Protein AF-A0AAE6CID0-F1 (afdb_monomer)

Radius of gyration: 16.81 Å; Cα contacts (8 Å, |Δi|>4): 125; chains: 1; bounding box: 48×21×56 Å

Nearest PDB structures (foldseek):
  7b70-assembly1_E  TM=3.137E-01  e=2.417E+00  Drosophila melanogaster
  7b70-assembly1_C  TM=1.576E-01  e=9.892E+00  Drosophila melanogaster

Mean predicted aligned error: 7.2 Å

Structure (mmCIF, N/CA/C/O backbone):
data_AF-A0AAE6CID0-F1
#
_entry.id   AF-A0AAE6CID0-F1
#
loop_
_atom_site.group_PDB
_atom_site.id
_atom_site.type_symbol
_atom_site.label_atom_id
_atom_site.label_alt_id
_atom_site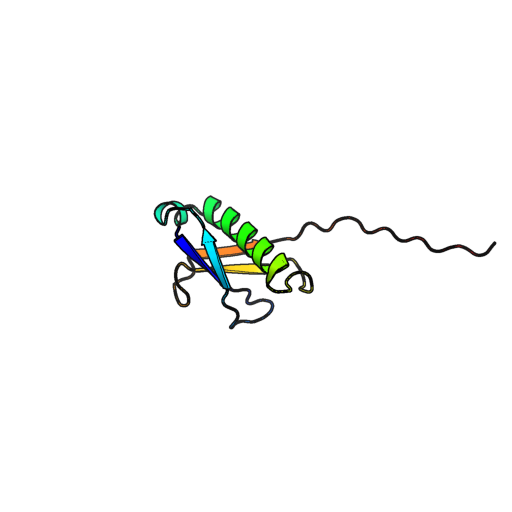.label_comp_id
_atom_site.label_asym_id
_atom_site.label_entity_id
_atom_site.label_seq_id
_atom_site.pdbx_PDB_ins_code
_atom_site.Cartn_x
_atom_site.Cartn_y
_atom_site.Cartn_z
_atom_site.occupancy
_atom_site.B_iso_or_equiv
_atom_site.auth_seq_id
_atom_site.auth_comp_id
_atom_site.auth_asym_id
_atom_site.auth_atom_id
_atom_site.pdbx_PDB_model_num
ATOM 1 N N . MET A 1 1 ? -10.320 13.823 9.084 1.00 72.25 1 MET A N 1
ATOM 2 C CA . MET A 1 1 ? -8.949 13.308 9.291 1.00 72.25 1 MET A CA 1
ATOM 3 C C . MET A 1 1 ? -8.959 12.012 10.097 1.00 72.25 1 MET A C 1
ATOM 5 O O . MET A 1 1 ? -9.158 12.032 11.307 1.00 72.25 1 MET A O 1
ATOM 9 N N . THR A 1 2 ? -8.808 10.894 9.394 1.00 84.69 2 THR A N 1
ATOM 10 C CA . THR A 1 2 ? -8.583 9.548 9.932 1.00 84.69 2 THR A CA 1
ATOM 11 C C . THR A 1 2 ? -7.177 9.127 9.522 1.00 84.69 2 THR A C 1
ATOM 13 O O . THR A 1 2 ? -6.809 9.315 8.366 1.00 84.69 2 THR A O 1
ATOM 16 N N . THR A 1 3 ? -6.408 8.547 10.436 1.00 89.81 3 THR A N 1
ATOM 17 C CA . THR A 1 3 ? -5.079 8.010 10.120 1.00 89.81 3 THR A CA 1
ATOM 18 C C . THR A 1 3 ? -5.196 6.538 9.746 1.00 89.81 3 THR A C 1
ATOM 20 O O . THR A 1 3 ? -5.882 5.773 10.428 1.00 89.81 3 THR A O 1
ATOM 23 N N . ILE A 1 4 ? -4.555 6.152 8.648 1.00 90.94 4 ILE A N 1
ATOM 24 C CA . ILE A 1 4 ? -4.421 4.769 8.194 1.00 90.94 4 ILE A CA 1
ATOM 25 C C . ILE A 1 4 ? -2.967 4.368 8.364 1.00 90.94 4 ILE A C 1
ATOM 27 O O . ILE A 1 4 ? -2.075 5.125 8.003 1.00 90.94 4 ILE A O 1
ATOM 31 N N . TYR A 1 5 ? -2.736 3.168 8.872 1.00 92.44 5 TYR A N 1
ATOM 32 C CA . TYR A 1 5 ? -1.404 2.590 8.955 1.00 92.44 5 TYR A CA 1
ATOM 33 C C . TYR A 1 5 ? -1.246 1.571 7.838 1.00 92.44 5 TYR A C 1
ATOM 35 O O . TYR A 1 5 ? -2.148 0.756 7.623 1.00 92.44 5 TYR A O 1
ATOM 43 N N . TYR A 1 6 ? -0.132 1.604 7.117 1.00 92.25 6 TYR A N 1
ATOM 44 C CA . TYR A 1 6 ? 0.142 0.640 6.062 1.00 92.25 6 TYR A CA 1
ATOM 45 C C . TYR A 1 6 ? 1.518 -0.002 6.207 1.00 92.25 6 TYR A C 1
ATOM 47 O O . TYR A 1 6 ? 2.454 0.600 6.727 1.00 92.25 6 TYR A O 1
ATOM 55 N N . LYS A 1 7 ? 1.621 -1.257 5.765 1.00 91.75 7 LYS A N 1
ATOM 56 C CA . LYS A 1 7 ? 2.862 -2.040 5.791 1.00 91.75 7 LYS A CA 1
ATOM 57 C C . LYS A 1 7 ? 3.174 -2.595 4.410 1.00 91.75 7 LYS A C 1
ATOM 59 O O . LYS A 1 7 ? 2.257 -3.023 3.695 1.00 91.75 7 LYS A O 1
ATOM 64 N N . VAL A 1 8 ? 4.464 -2.630 4.082 1.00 88.25 8 VAL A N 1
ATOM 65 C CA . VAL A 1 8 ? 5.006 -3.154 2.819 1.00 88.25 8 VAL A CA 1
ATOM 66 C C . VAL A 1 8 ? 5.866 -4.389 3.123 1.00 88.25 8 VAL A C 1
ATOM 68 O O . VAL A 1 8 ? 7.095 -4.313 3.130 1.00 88.25 8 VAL A O 1
ATOM 71 N N . PRO A 1 9 ? 5.245 -5.557 3.392 1.00 79.19 9 PRO A N 1
ATOM 72 C CA . PRO A 1 9 ? 5.970 -6.760 3.809 1.00 79.19 9 PRO A CA 1
ATOM 73 C C . PRO A 1 9 ? 6.943 -7.292 2.749 1.00 79.19 9 PRO A C 1
ATOM 75 O O . PRO A 1 9 ? 7.799 -8.107 3.069 1.00 79.19 9 PRO A O 1
ATOM 78 N N . SER A 1 10 ? 6.804 -6.867 1.489 1.00 72.94 10 SER A N 1
ATOM 79 C CA . SER A 1 10 ? 7.705 -7.255 0.399 1.00 72.94 10 SER A CA 1
ATOM 80 C C . SER A 1 10 ? 9.131 -6.727 0.575 1.00 72.94 10 SER A C 1
ATOM 82 O O . SER A 1 10 ? 10.057 -7.386 0.119 1.00 72.94 10 SER A O 1
ATOM 84 N N . GLU A 1 11 ? 9.300 -5.579 1.231 1.00 70.94 11 GLU A N 1
ATOM 85 C CA . GLU A 1 11 ? 10.614 -4.976 1.494 1.00 70.94 11 GLU A CA 1
ATOM 86 C C . GLU A 1 11 ? 11.048 -5.245 2.936 1.00 70.94 11 GLU A C 1
ATOM 88 O O . GLU A 1 11 ? 12.181 -5.647 3.192 1.00 70.94 11 GLU A O 1
ATOM 93 N N . CYS A 1 12 ? 10.134 -5.046 3.892 1.00 69.38 12 CYS A N 1
ATOM 94 C CA . CYS A 1 12 ? 10.423 -5.205 5.310 1.00 69.38 12 CYS A CA 1
ATOM 95 C C . CYS A 1 12 ? 9.134 -5.495 6.097 1.00 69.38 12 CYS A C 1
ATOM 97 O O . CYS A 1 12 ? 8.189 -4.706 6.082 1.00 69.38 12 CYS A O 1
ATOM 99 N N . GLU A 1 13 ? 9.094 -6.628 6.808 1.00 69.31 13 GLU A N 1
ATOM 100 C CA . GLU A 1 13 ? 7.927 -7.049 7.606 1.00 69.31 13 GLU A CA 1
ATOM 101 C C . GLU A 1 13 ? 7.624 -6.112 8.788 1.00 69.31 13 GLU A C 1
ATOM 103 O O . GLU A 1 13 ? 6.482 -6.060 9.248 1.00 69.31 13 GLU A O 1
ATOM 108 N N . GLU A 1 14 ? 8.613 -5.347 9.257 1.00 73.12 14 GLU A N 1
ATOM 109 C CA . GLU A 1 14 ? 8.465 -4.433 10.396 1.00 73.12 14 GLU A CA 1
ATOM 110 C C . GLU A 1 14 ? 8.157 -2.983 9.985 1.00 73.12 14 GLU A C 1
ATOM 112 O O . GLU A 1 14 ? 7.785 -2.168 10.832 1.00 73.12 14 GLU A O 1
ATOM 117 N N . SER A 1 15 ? 8.248 -2.647 8.694 1.00 73.44 15 SER A N 1
ATOM 118 C CA . SER A 1 15 ? 7.984 -1.287 8.219 1.00 73.44 15 SER A CA 1
ATOM 119 C C . SER A 1 15 ? 6.506 -0.929 8.362 1.00 73.44 15 SER A C 1
ATOM 121 O O . SER A 1 15 ? 5.638 -1.526 7.720 1.00 73.44 15 SER A O 1
ATOM 123 N N . THR A 1 16 ? 6.228 0.061 9.210 1.00 87.25 16 THR A N 1
ATOM 124 C CA . THR A 1 16 ? 4.887 0.601 9.445 1.00 87.25 16 THR A CA 1
ATOM 125 C C . THR A 1 16 ? 4.891 2.092 9.143 1.00 87.25 16 THR A C 1
ATOM 127 O O . THR A 1 16 ? 5.656 2.840 9.745 1.00 87.25 16 THR A O 1
ATOM 130 N N . TYR A 1 17 ? 4.034 2.502 8.215 1.00 90.31 17 TYR A N 1
ATOM 131 C CA . TYR A 1 17 ? 3.905 3.875 7.737 1.00 90.31 17 TYR A CA 1
ATOM 132 C C . TYR A 1 17 ? 2.513 4.413 8.064 1.00 90.31 17 TYR A C 1
ATOM 134 O O . TYR A 1 17 ? 1.556 3.637 8.158 1.00 90.31 17 TYR A O 1
ATOM 142 N N . GLU A 1 18 ? 2.383 5.727 8.237 1.00 92.12 18 GLU A N 1
ATOM 143 C CA . GLU A 1 18 ? 1.107 6.385 8.518 1.00 92.12 18 GLU A CA 1
ATOM 144 C C . GLU A 1 18 ? 0.694 7.309 7.371 1.00 92.12 18 GLU A C 1
ATOM 146 O O . GLU A 1 18 ? 1.473 8.122 6.891 1.00 92.12 18 GLU A O 1
ATOM 151 N N . LEU A 1 19 ? -0.565 7.208 6.952 1.00 90.81 19 LEU A N 1
ATOM 152 C CA . LEU A 1 19 ? -1.169 8.069 5.948 1.00 90.81 19 LEU A CA 1
ATOM 153 C C . LEU A 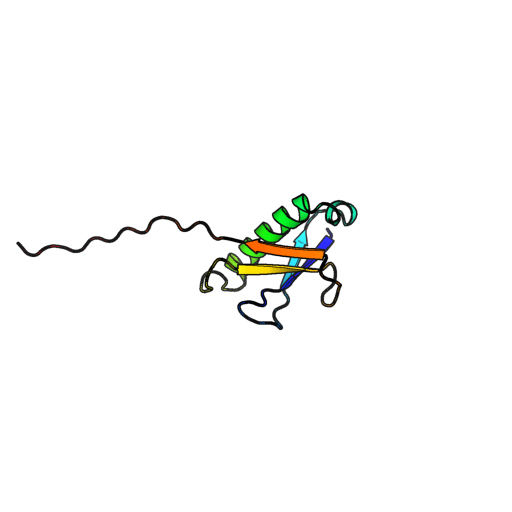1 19 ? -2.399 8.752 6.545 1.00 90.81 19 LEU A C 1
ATOM 155 O O . LEU A 1 19 ? -3.369 8.106 6.956 1.00 90.81 19 LEU A O 1
ATOM 159 N N . SER A 1 20 ? -2.380 10.080 6.567 1.00 89.00 20 SER A N 1
ATOM 160 C CA . SER A 1 20 ? -3.525 10.882 6.997 1.00 89.00 20 SER A CA 1
ATOM 161 C C . SER A 1 20 ? -4.496 11.083 5.837 1.00 89.00 20 SER A C 1
ATOM 163 O O . SER A 1 20 ? -4.178 11.763 4.867 1.00 89.00 20 SER A O 1
ATOM 165 N N . THR A 1 21 ? -5.711 10.548 5.951 1.00 83.62 21 THR A N 1
ATOM 166 C CA . THR A 1 21 ? -6.781 10.764 4.967 1.00 83.62 21 THR A CA 1
ATOM 167 C C . THR A 1 21 ? -7.905 11.605 5.561 1.00 83.62 21 THR A C 1
ATOM 169 O O . THR A 1 21 ? -8.207 11.526 6.755 1.00 83.62 21 THR A O 1
ATOM 172 N N . ASP A 1 22 ? -8.592 12.410 4.751 1.00 84.75 22 ASP A N 1
ATOM 173 C CA . ASP A 1 22 ? -9.766 13.146 5.237 1.00 84.75 22 ASP A CA 1
ATOM 174 C C . ASP A 1 22 ? -11.048 12.291 5.284 1.00 84.75 22 ASP A C 1
ATOM 176 O O . ASP A 1 22 ? -12.111 12.731 5.721 1.00 84.75 22 ASP A O 1
ATOM 180 N N . LEU A 1 23 ? -10.952 11.017 4.905 1.00 80.81 23 LEU A N 1
ATOM 181 C CA . LEU A 1 23 ? -12.084 10.102 4.896 1.00 80.81 23 LEU A CA 1
ATOM 182 C C . LEU A 1 23 ? -12.597 9.795 6.307 1.00 80.81 23 LEU A C 1
ATOM 184 O O . LEU A 1 23 ? -11.848 9.671 7.274 1.00 80.81 23 LEU A O 1
ATOM 188 N N . SER A 1 24 ? -13.913 9.621 6.419 1.00 82.38 24 SER A N 1
ATOM 189 C CA . SER A 1 24 ? -14.551 9.155 7.651 1.00 82.38 24 SER A CA 1
ATOM 190 C C . SER A 1 24 ? -14.346 7.645 7.833 1.00 82.38 24 SER A C 1
ATOM 192 O O . SER A 1 24 ? -14.422 6.904 6.849 1.00 82.38 24 SER A O 1
ATOM 194 N N . PRO A 1 25 ? -14.221 7.138 9.073 1.00 73.94 25 PRO A N 1
ATOM 195 C CA . PRO A 1 25 ? -14.004 5.712 9.327 1.00 73.94 25 PRO A CA 1
ATOM 196 C C . PRO A 1 25 ? -15.156 4.821 8.833 1.00 73.94 25 PRO A C 1
ATOM 198 O O . PRO A 1 25 ? -14.961 3.649 8.525 1.00 73.94 25 PRO A O 1
ATOM 201 N N . ALA A 1 26 ? -16.364 5.373 8.681 1.00 79.81 26 ALA A N 1
ATOM 202 C CA . ALA A 1 26 ? -17.494 4.665 8.080 1.00 79.81 26 ALA A CA 1
ATOM 203 C C . ALA A 1 26 ? -17.270 4.318 6.594 1.00 79.81 26 ALA A C 1
ATOM 205 O O . ALA A 1 26 ? -17.765 3.290 6.128 1.00 79.81 26 ALA A O 1
ATOM 206 N N . SER A 1 27 ? -16.507 5.139 5.866 1.00 79.75 27 SER A N 1
ATOM 207 C CA . SER A 1 27 ? -16.196 4.933 4.446 1.00 79.75 27 SER A CA 1
ATOM 208 C C . SER A 1 27 ? -15.191 3.800 4.226 1.00 79.75 27 SER A C 1
ATOM 210 O O . SER A 1 27 ? -15.177 3.188 3.161 1.00 79.75 27 SER A O 1
ATOM 212 N N . LEU A 1 28 ? -14.409 3.456 5.252 1.00 73.81 28 LEU A N 1
ATOM 213 C CA . LEU A 1 28 ? -13.393 2.396 5.216 1.00 73.81 28 LEU A CA 1
ATOM 214 C C . LEU A 1 28 ? -13.994 0.983 5.185 1.00 73.81 28 LEU A C 1
ATOM 216 O O . LEU A 1 28 ? -13.276 0.002 5.038 1.00 73.81 28 LEU A O 1
ATOM 220 N N . LYS A 1 29 ? -15.325 0.867 5.273 1.00 74.81 29 LYS A N 1
ATOM 221 C CA . LYS A 1 29 ? -16.056 -0.393 5.070 1.00 74.81 29 LYS A CA 1
ATOM 222 C C . LYS A 1 29 ? -16.207 -0.764 3.596 1.00 74.81 29 LYS A C 1
ATOM 224 O O . LYS A 1 29 ? -16.531 -1.907 3.281 1.00 74.81 29 LYS A O 1
ATOM 229 N N . TYR A 1 30 ? -16.017 0.192 2.689 1.00 75.31 30 TYR A N 1
ATOM 230 C CA . TYR A 1 30 ? -16.174 -0.040 1.262 1.00 75.31 30 TYR A CA 1
ATOM 231 C C . TYR A 1 30 ? -14.818 -0.381 0.646 1.00 75.31 30 TYR A C 1
ATOM 233 O O . TYR A 1 30 ? -13.944 0.476 0.548 1.00 75.31 30 TYR A O 1
ATOM 241 N N . GLY A 1 31 ? -14.665 -1.612 0.148 1.00 76.12 31 GLY A N 1
ATOM 242 C CA . GLY A 1 31 ? -13.418 -2.064 -0.487 1.00 76.12 31 GLY A CA 1
ATOM 243 C C . GLY A 1 31 ? -12.936 -1.172 -1.641 1.00 76.12 31 GLY A C 1
ATOM 244 O O . GLY A 1 31 ? -11.739 -1.067 -1.879 1.00 76.12 31 GLY A O 1
ATOM 245 N N . ARG A 1 32 ? -13.848 -0.451 -2.309 1.00 77.69 32 ARG A N 1
ATOM 246 C CA . ARG A 1 32 ? -13.504 0.542 -3.341 1.00 77.69 32 ARG A CA 1
ATOM 247 C C . ARG A 1 32 ? -12.706 1.724 -2.783 1.00 77.69 32 ARG A C 1
ATOM 249 O O . ARG A 1 32 ? -11.781 2.182 -3.437 1.00 77.69 32 ARG A O 1
ATOM 256 N N . VAL A 1 33 ? -13.070 2.199 -1.592 1.00 85.81 33 VAL A N 1
ATOM 257 C CA . VAL A 1 33 ? -12.385 3.306 -0.908 1.00 85.81 33 VAL A CA 1
ATOM 258 C C . VAL A 1 33 ? -11.006 2.848 -0.446 1.00 85.81 33 VAL A C 1
ATOM 260 O O . VAL A 1 33 ? -10.029 3.552 -0.663 1.00 85.81 33 VAL A O 1
ATOM 263 N N . LEU A 1 34 ? -10.911 1.633 0.101 1.00 88.75 34 LEU A N 1
ATOM 264 C CA . LEU A 1 34 ? -9.631 1.034 0.485 1.00 88.75 34 LEU A CA 1
ATOM 265 C C . LEU A 1 34 ? -8.678 0.875 -0.708 1.00 88.75 34 LEU A C 1
ATOM 267 O O . LEU A 1 34 ? -7.485 1.097 -0.558 1.00 88.75 34 LEU A O 1
ATOM 271 N N . GLY A 1 35 ? -9.199 0.559 -1.897 1.00 89.81 35 GLY A N 1
ATOM 272 C CA . GLY A 1 35 ? -8.397 0.520 -3.121 1.00 89.81 35 GLY A CA 1
ATOM 273 C C . GLY A 1 35 ? -7.844 1.889 -3.532 1.00 89.81 35 GLY A C 1
ATOM 274 O O . GLY A 1 35 ? -6.721 1.960 -4.014 1.00 89.81 35 GLY A O 1
ATOM 275 N N . SER A 1 36 ? -8.597 2.976 -3.327 1.00 89.19 36 SER A N 1
ATOM 276 C CA . SER A 1 36 ? -8.084 4.342 -3.521 1.00 89.19 36 SER A CA 1
ATOM 277 C C . SER A 1 36 ? -7.013 4.695 -2.490 1.00 89.19 36 SER A 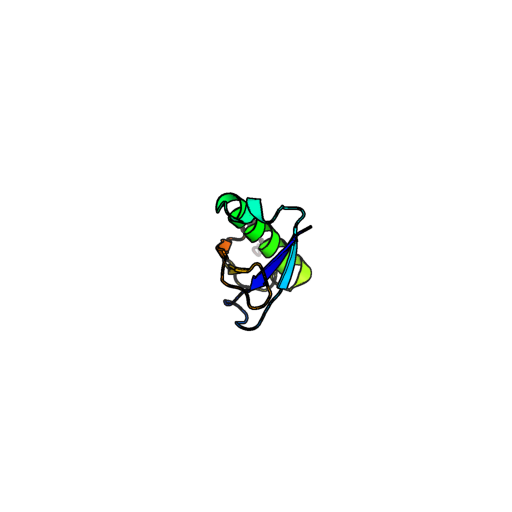C 1
ATOM 279 O O . SER A 1 36 ? -5.965 5.192 -2.876 1.00 89.19 36 SER A O 1
ATOM 281 N N . ILE A 1 37 ? -7.231 4.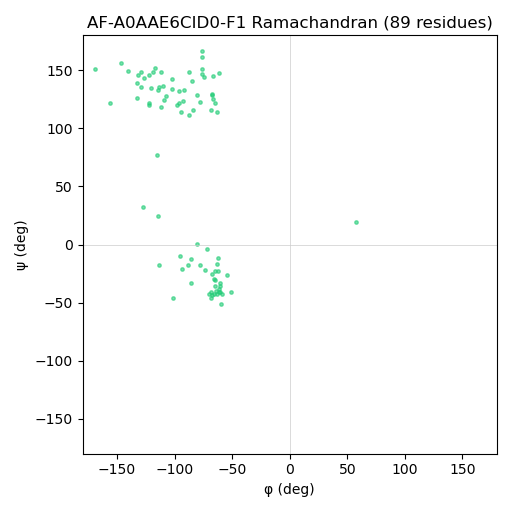354 -1.217 1.00 90.94 37 ILE A N 1
ATOM 282 C CA . ILE A 1 37 ? -6.245 4.578 -0.148 1.00 90.94 37 ILE A CA 1
ATOM 283 C C . ILE A 1 37 ? -4.961 3.797 -0.424 1.00 90.94 37 ILE A C 1
ATOM 285 O O . ILE A 1 37 ? -3.881 4.333 -0.254 1.00 90.94 37 ILE A O 1
ATOM 289 N N . ALA A 1 38 ? -5.057 2.552 -0.897 1.00 92.06 38 ALA A N 1
ATOM 290 C CA . ALA A 1 38 ? -3.880 1.761 -1.238 1.00 92.06 38 ALA A CA 1
ATOM 291 C C . ALA A 1 38 ? -3.025 2.415 -2.335 1.00 92.06 38 ALA A C 1
ATOM 293 O O . ALA A 1 38 ? -1.807 2.280 -2.303 1.00 92.06 38 ALA A O 1
ATOM 294 N N . LYS A 1 39 ? -3.647 3.135 -3.280 1.00 91.44 39 LYS A N 1
ATOM 295 C CA . LYS A 1 39 ? -2.912 3.928 -4.274 1.00 91.44 39 LYS A CA 1
ATOM 296 C C . LYS A 1 39 ? -2.217 5.121 -3.631 1.00 91.44 39 LYS A C 1
ATOM 298 O O . LYS A 1 39 ? -1.035 5.302 -3.870 1.00 91.44 39 LYS A O 1
ATOM 303 N N . GLU A 1 40 ? -2.914 5.857 -2.766 1.00 91.88 40 GLU A N 1
ATOM 304 C CA . GLU A 1 40 ? -2.306 6.969 -2.026 1.00 91.88 40 GLU A CA 1
ATOM 305 C C . GLU A 1 40 ? -1.137 6.487 -1.148 1.00 91.88 40 GLU A C 1
ATOM 307 O O . GLU A 1 40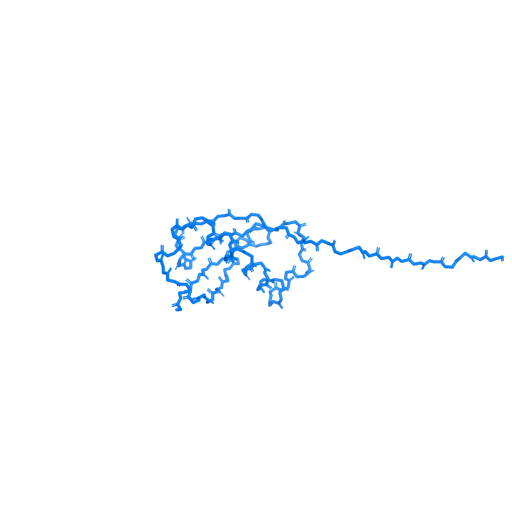 ? -0.088 7.115 -1.149 1.00 91.88 40 GLU A O 1
ATOM 312 N N . CYS A 1 41 ? -1.262 5.333 -0.477 1.00 91.69 41 CYS A N 1
ATOM 313 C CA . CYS A 1 41 ? -0.165 4.709 0.274 1.00 91.69 41 CYS A CA 1
ATOM 314 C C . CYS A 1 41 ? 1.017 4.334 -0.627 1.00 91.69 41 CYS A C 1
ATOM 316 O O . CYS A 1 41 ? 2.164 4.458 -0.220 1.00 91.69 41 CYS A O 1
ATOM 318 N N . ALA A 1 42 ? 0.749 3.852 -1.841 1.00 90.75 42 ALA A N 1
ATOM 319 C CA . ALA A 1 42 ? 1.793 3.515 -2.798 1.00 90.75 42 ALA A CA 1
ATOM 320 C C . ALA A 1 42 ? 2.525 4.760 -3.319 1.00 90.75 42 ALA A C 1
ATOM 322 O O . ALA A 1 42 ? 3.746 4.739 -3.436 1.00 90.75 42 ALA A O 1
ATOM 323 N N . GLU A 1 43 ? 1.798 5.842 -3.601 1.00 89.88 43 GLU A N 1
ATOM 324 C CA . GLU A 1 43 ? 2.376 7.128 -4.005 1.00 89.88 43 GLU A CA 1
ATOM 325 C C . GLU A 1 43 ? 3.189 7.766 -2.872 1.00 89.88 43 GLU A C 1
ATOM 327 O O . GLU A 1 43 ? 4.283 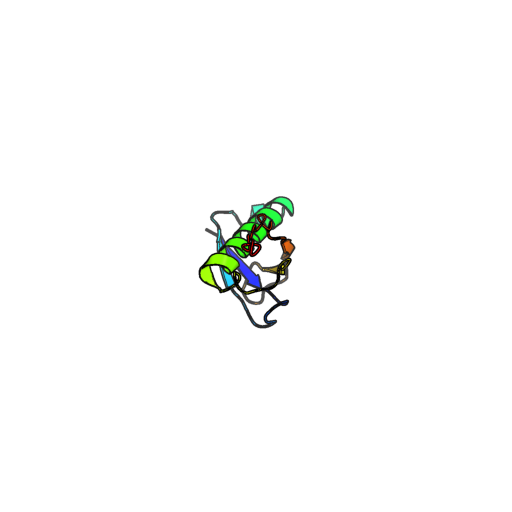8.271 -3.114 1.00 89.88 43 GLU A O 1
ATOM 332 N N . ASP A 1 44 ? 2.683 7.717 -1.642 1.00 91.38 44 ASP A N 1
ATOM 333 C CA . ASP A 1 44 ? 3.383 8.161 -0.434 1.00 91.38 44 ASP A CA 1
ATOM 334 C C . ASP A 1 44 ? 4.688 7.374 -0.239 1.00 91.38 44 ASP A C 1
ATOM 336 O O . ASP A 1 44 ? 5.768 7.961 -0.199 1.00 91.38 44 ASP A O 1
ATOM 340 N N . TYR A 1 45 ? 4.614 6.041 -0.286 1.00 89.25 45 TYR A N 1
ATOM 341 C CA . TYR A 1 45 ? 5.782 5.169 -0.185 1.00 89.25 45 TYR A CA 1
ATOM 342 C C . TYR A 1 45 ? 6.823 5.434 -1.283 1.00 89.25 45 TYR A C 1
ATOM 344 O O . TYR A 1 45 ? 8.025 5.488 -1.016 1.00 89.25 45 TYR A O 1
ATOM 352 N N . PHE A 1 46 ? 6.374 5.638 -2.523 1.00 87.44 46 PHE A N 1
ATOM 353 C CA . PHE A 1 46 ? 7.253 5.945 -3.650 1.00 87.44 46 PHE A CA 1
ATOM 354 C C . PHE A 1 46 ? 7.993 7.278 -3.472 1.00 87.44 46 PHE A C 1
ATOM 356 O O . PHE A 1 46 ? 9.183 7.358 -3.776 1.00 87.44 46 PHE A O 1
ATOM 363 N N . ASN A 1 47 ? 7.299 8.317 -2.997 1.00 87.19 47 ASN A N 1
ATOM 364 C CA . ASN A 1 47 ? 7.850 9.670 -2.908 1.00 87.19 47 ASN A CA 1
ATOM 365 C C . ASN A 1 47 ? 8.644 9.936 -1.618 1.00 87.19 47 ASN A C 1
ATOM 367 O O . ASN A 1 47 ? 9.597 10.712 -1.669 1.00 87.19 47 ASN A O 1
ATOM 371 N N . ASP A 1 48 ? 8.262 9.334 -0.487 1.00 86.69 48 ASP A N 1
ATOM 372 C CA . ASP A 1 48 ? 8.803 9.674 0.843 1.00 86.69 48 ASP A CA 1
ATOM 373 C C . ASP A 1 48 ? 9.639 8.548 1.481 1.00 86.69 48 ASP A C 1
ATOM 375 O O . ASP A 1 48 ? 10.420 8.793 2.401 1.00 86.69 48 ASP A O 1
ATOM 379 N N . HIS A 1 49 ? 9.518 7.305 1.002 1.00 83.12 49 HIS A N 1
ATOM 380 C CA . HIS A 1 49 ? 10.090 6.123 1.670 1.00 83.12 49 HIS A CA 1
ATOM 381 C C . HIS A 1 49 ? 10.962 5.253 0.759 1.00 83.12 49 HIS A C 1
ATOM 383 O O . HIS A 1 49 ? 11.011 4.034 0.923 1.00 83.12 49 HIS A O 1
ATOM 389 N N . ASP A 1 50 ? 11.639 5.883 -0.204 1.00 81.44 50 ASP A N 1
ATOM 390 C CA . ASP A 1 50 ? 12.533 5.231 -1.170 1.00 81.44 50 ASP A CA 1
ATOM 391 C C . ASP A 1 50 ? 11.873 4.121 -2.010 1.00 81.44 50 ASP A C 1
ATOM 393 O O . ASP A 1 50 ? 12.548 3.336 -2.675 1.00 81.44 50 ASP A O 1
ATOM 397 N N . GLY A 1 51 ? 10.537 4.108 -2.091 1.00 77.00 51 GLY A N 1
ATOM 398 C CA . GLY A 1 51 ? 9.801 3.155 -2.922 1.00 77.00 51 GLY A CA 1
ATOM 399 C C . GLY A 1 51 ? 10.092 3.283 -4.423 1.00 77.00 51 GLY A C 1
ATOM 400 O O . GLY A 1 51 ? 9.717 2.407 -5.203 1.00 77.00 51 GLY A O 1
ATOM 401 N N . TRP A 1 52 ? 10.772 4.355 -4.842 1.00 79.44 52 TRP A N 1
ATOM 402 C CA . TRP A 1 52 ? 11.296 4.526 -6.196 1.00 79.44 52 TRP A CA 1
ATOM 403 C C . TRP A 1 52 ? 12.428 3.547 -6.544 1.00 79.44 52 TRP A C 1
ATOM 405 O O . TRP A 1 52 ? 12.601 3.238 -7.725 1.00 79.44 52 TRP A O 1
ATOM 415 N N . GLU A 1 53 ? 13.163 3.033 -5.551 1.00 82.19 53 GLU A N 1
ATOM 416 C CA . GLU A 1 53 ? 14.198 2.003 -5.744 1.00 82.19 53 GLU A CA 1
ATOM 417 C C . GLU A 1 53 ? 13.639 0.581 -5.670 1.00 82.19 53 GLU A C 1
ATOM 419 O O . GLU A 1 53 ? 14.277 -0.369 -6.134 1.00 82.19 53 GLU A O 1
ATOM 424 N N . SER A 1 54 ? 12.446 0.417 -5.101 1.00 83.38 54 SER A N 1
ATOM 425 C CA . SER A 1 54 ? 11.881 -0.899 -4.855 1.00 83.38 54 SER A CA 1
ATOM 426 C C . SER A 1 54 ? 11.324 -1.571 -6.115 1.00 83.38 54 SER A C 1
ATOM 428 O O . SER A 1 54 ? 11.032 -0.952 -7.143 1.00 83.38 54 SER A O 1
ATOM 430 N N . THR A 1 55 ? 11.145 -2.893 -6.042 1.00 82.94 55 THR A N 1
ATOM 431 C CA . THR A 1 55 ? 10.621 -3.683 -7.167 1.00 82.94 55 THR A CA 1
ATOM 432 C C . THR A 1 55 ? 9.094 -3.730 -7.143 1.00 82.94 55 THR A C 1
ATOM 434 O O . THR A 1 55 ? 8.496 -4.391 -6.298 1.00 82.94 55 THR A O 1
ATOM 437 N N . TRP A 1 56 ? 8.464 -3.071 -8.115 1.00 86.44 56 TRP A N 1
ATOM 438 C CA . TRP A 1 56 ? 7.014 -3.097 -8.331 1.00 86.44 56 TRP A CA 1
ATOM 439 C C . TRP A 1 56 ? 6.592 -4.284 -9.224 1.00 86.44 56 TRP A C 1
ATOM 441 O O . TRP A 1 56 ? 7.356 -4.664 -10.117 1.00 86.44 56 TRP A O 1
ATOM 451 N N . PRO A 1 57 ? 5.385 -4.865 -9.050 1.00 89.50 57 PRO A N 1
ATOM 452 C CA . PRO A 1 57 ? 4.312 -4.446 -8.145 1.00 89.50 57 PRO A CA 1
ATOM 453 C C . PRO A 1 57 ? 4.570 -4.795 -6.678 1.00 89.50 57 PRO A C 1
ATOM 455 O O . PRO A 1 57 ? 5.215 -5.797 -6.368 1.00 89.50 57 PRO A O 1
ATOM 458 N N . MET A 1 58 ? 4.009 -3.985 -5.781 1.00 88.38 58 MET A N 1
ATOM 459 C CA . MET A 1 58 ? 4.196 -4.134 -4.338 1.00 88.38 58 MET A CA 1
ATOM 460 C C . MET A 1 58 ? 2.878 -4.385 -3.621 1.00 88.38 58 MET A C 1
ATOM 462 O O . MET A 1 58 ? 1.809 -3.906 -4.008 1.00 88.38 58 MET A O 1
ATOM 466 N N . THR A 1 59 ? 2.962 -5.146 -2.534 1.00 91.81 59 THR A N 1
ATOM 467 C CA . THR A 1 59 ? 1.805 -5.468 -1.705 1.00 91.81 59 THR A CA 1
ATOM 468 C C . THR A 1 59 ? 1.710 -4.513 -0.525 1.00 91.81 59 THR A C 1
ATOM 470 O O . THR A 1 59 ? 2.597 -4.481 0.322 1.00 91.81 59 THR A O 1
ATOM 473 N N . PHE A 1 60 ? 0.580 -3.819 -0.424 1.00 91.81 60 PHE A N 1
ATOM 474 C CA . PHE A 1 60 ? 0.254 -2.915 0.672 1.00 91.81 60 PHE A CA 1
ATOM 475 C C . PHE A 1 60 ? -0.821 -3.533 1.558 1.00 91.81 60 PHE A C 1
ATOM 477 O O . PHE A 1 60 ? -1.884 -3.958 1.087 1.00 91.81 60 PHE A O 1
ATOM 484 N N . THR A 1 61 ? -0.545 -3.578 2.857 1.00 92.44 61 THR A N 1
ATOM 485 C CA . THR A 1 61 ? -1.496 -4.040 3.874 1.00 92.44 61 THR A CA 1
ATOM 486 C C . THR A 1 61 ? -1.951 -2.846 4.697 1.00 92.44 61 THR A C 1
ATOM 488 O O . THR A 1 61 ? -1.110 -2.142 5.236 1.00 92.44 61 THR A O 1
ATOM 491 N N . LEU A 1 62 ? -3.261 -2.606 4.774 1.00 91.56 62 LEU A N 1
ATOM 492 C CA . LEU A 1 62 ? -3.860 -1.451 5.446 1.00 91.56 62 LEU A CA 1
ATOM 493 C C . LEU A 1 62 ? -4.431 -1.838 6.814 1.00 91.56 62 LEU A C 1
ATOM 495 O O . LEU A 1 62 ? -5.064 -2.891 6.957 1.00 91.56 62 LEU A O 1
ATOM 499 N N . HIS A 1 63 ? -4.292 -0.937 7.783 1.00 91.50 63 HIS A N 1
ATOM 500 C CA . HIS A 1 63 ? -4.714 -1.074 9.174 1.00 91.50 63 HIS A CA 1
ATOM 501 C C . HIS A 1 63 ? -5.312 0.252 9.690 1.00 91.50 63 HIS A C 1
ATOM 503 O O . HIS A 1 63 ? -4.914 1.335 9.270 1.00 91.50 63 HIS A O 1
ATOM 509 N N . LEU A 1 64 ? -6.270 0.186 10.625 1.00 88.19 64 LEU A N 1
ATOM 510 C CA . LEU A 1 64 ? -6.832 1.384 11.294 1.00 88.19 64 LEU A CA 1
ATOM 511 C C . LEU A 1 64 ? -6.023 1.846 12.511 1.00 88.19 64 LEU A C 1
ATOM 513 O O . LEU A 1 64 ? -6.283 2.911 13.060 1.00 88.19 64 LEU A O 1
ATOM 517 N N . ALA A 1 65 ? -5.099 1.011 12.967 1.00 87.44 65 ALA A N 1
ATOM 518 C CA . ALA A 1 65 ? -4.194 1.266 14.075 1.00 87.44 65 ALA A CA 1
ATOM 519 C C . ALA A 1 65 ? -2.870 0.559 13.765 1.00 87.44 65 ALA A C 1
ATOM 521 O O . ALA A 1 65 ? -2.878 -0.423 13.023 1.00 87.44 65 ALA A O 1
ATOM 522 N N . GLU A 1 66 ? -1.771 1.025 14.348 1.00 85.81 66 GLU A N 1
ATOM 523 C CA . GLU A 1 66 ? -0.407 0.524 14.104 1.00 85.81 66 GLU A CA 1
ATOM 524 C C . GLU A 1 66 ? -0.275 -1.011 14.228 1.00 85.81 66 GLU A C 1
ATOM 526 O O . GLU A 1 66 ? 0.327 -1.667 13.375 1.00 85.81 66 GLU A O 1
ATOM 531 N N . ASP A 1 67 ? -0.936 -1.588 15.237 1.00 83.12 67 ASP A N 1
ATOM 532 C CA . ASP A 1 67 ? -1.031 -3.039 15.481 1.00 83.12 67 ASP A CA 1
ATOM 533 C C . ASP A 1 67 ? -2.477 -3.561 15.329 1.00 83.12 67 ASP A C 1
ATOM 535 O O . ASP A 1 67 ? -2.914 -4.541 15.932 1.00 83.12 67 ASP A O 1
ATOM 539 N N . GLY A 1 68 ? -3.289 -2.842 14.552 1.00 84.19 68 GLY A N 1
ATOM 540 C CA . GLY A 1 68 ? -4.694 -3.168 14.337 1.00 84.19 68 GLY A CA 1
ATOM 541 C C . GLY A 1 68 ? -4.905 -4.346 13.378 1.00 84.19 68 GLY A C 1
ATOM 542 O O . GLY A 1 68 ? -4.004 -4.722 12.624 1.00 84.19 68 GLY A O 1
ATOM 543 N N . PRO A 1 69 ? -6.127 -4.908 13.323 1.00 88.25 69 PRO A N 1
ATOM 544 C CA . PRO A 1 69 ? -6.463 -5.907 12.318 1.00 88.25 69 PRO A CA 1
ATOM 545 C C . PRO A 1 69 ? -6.343 -5.328 10.903 1.00 88.25 69 PRO A C 1
ATOM 547 O O . PRO A 1 69 ? -6.633 -4.153 10.664 1.00 88.25 69 PRO A O 1
ATOM 550 N N . ILE A 1 70 ? -5.969 -6.191 9.959 1.00 89.56 70 ILE A N 1
ATOM 551 C CA . ILE A 1 70 ? -5.901 -5.849 8.538 1.00 89.56 70 ILE A CA 1
ATOM 552 C C . ILE A 1 70 ? -7.313 -5.542 8.043 1.00 89.56 70 ILE A C 1
ATOM 554 O O . ILE A 1 70 ? -8.202 -6.395 8.103 1.00 89.56 70 ILE A O 1
ATOM 558 N N . ILE A 1 71 ? -7.508 -4.335 7.520 1.00 90.19 71 ILE A N 1
ATOM 559 C CA . ILE A 1 71 ? -8.777 -3.927 6.904 1.00 90.19 71 ILE A CA 1
ATOM 560 C C . ILE A 1 71 ? -8.792 -4.157 5.394 1.00 90.19 71 ILE A C 1
ATOM 562 O O . ILE A 1 71 ? -9.862 -4.267 4.799 1.00 90.19 71 ILE A O 1
ATOM 566 N N . GLY A 1 72 ? -7.618 -4.253 4.769 1.00 88.81 72 GLY A N 1
ATOM 567 C CA . GLY A 1 72 ? -7.494 -4.508 3.342 1.00 88.81 72 GLY A CA 1
ATOM 568 C C . GLY A 1 72 ? -6.063 -4.827 2.934 1.00 88.81 72 GLY A C 1
ATOM 569 O O . GLY A 1 72 ? -5.111 -4.372 3.562 1.00 88.81 72 GLY A O 1
ATOM 570 N N . LYS A 1 73 ? -5.923 -5.620 1.873 1.00 92.06 73 LYS A N 1
ATOM 571 C CA . LYS A 1 73 ? -4.641 -5.981 1.272 1.00 92.06 73 LYS A CA 1
ATOM 572 C C . LYS A 1 73 ? -4.748 -5.797 -0.232 1.00 92.06 73 LYS A C 1
ATOM 574 O O . LYS A 1 73 ? -5.663 -6.348 -0.847 1.00 92.06 73 LYS A O 1
ATOM 579 N N . PHE A 1 74 ? -3.832 -5.028 -0.802 1.00 92.62 74 PHE A N 1
ATOM 580 C CA . PHE A 1 74 ? -3.861 -4.645 -2.208 1.00 92.62 74 PHE A CA 1
ATOM 581 C C . PHE A 1 74 ? -2.492 -4.861 -2.827 1.00 92.62 74 PHE A C 1
ATOM 583 O O . PHE A 1 74 ? -1.474 -4.568 -2.208 1.00 92.62 74 PHE A O 1
ATOM 590 N N . ASN A 1 75 ? -2.482 -5.381 -4.049 1.00 91.75 75 ASN A N 1
ATOM 591 C CA . ASN A 1 75 ? -1.298 -5.343 -4.889 1.00 91.75 75 ASN A CA 1
ATOM 592 C C . ASN A 1 75 ? -1.407 -4.087 -5.750 1.00 91.75 75 ASN A C 1
ATOM 594 O O . ASN A 1 75 ? -2.433 -3.903 -6.412 1.00 91.75 75 ASN A O 1
ATOM 598 N N . VAL A 1 76 ? -0.408 -3.217 -5.680 1.00 90.50 76 VAL A N 1
ATOM 599 C CA . VAL A 1 76 ? -0.377 -1.972 -6.442 1.00 90.50 76 VAL A CA 1
ATOM 600 C C . VAL A 1 76 ? 0.727 -2.085 -7.478 1.00 90.50 76 VAL A C 1
A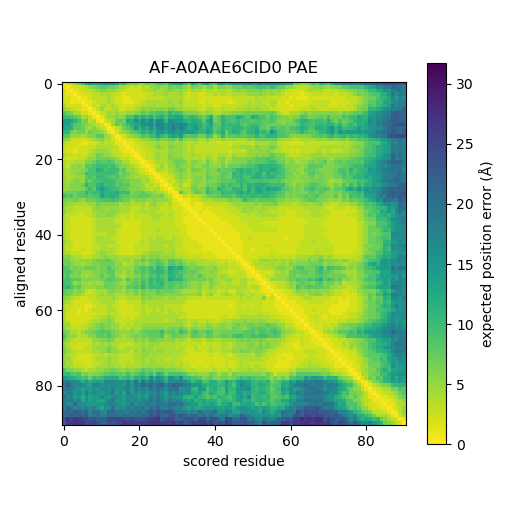TOM 602 O O . VAL A 1 76 ? 1.898 -2.273 -7.150 1.00 90.50 76 VAL A O 1
ATOM 605 N N . ASP A 1 77 ? 0.324 -2.010 -8.739 1.00 88.81 77 ASP A N 1
ATOM 606 C CA . ASP A 1 77 ? 1.221 -1.940 -9.880 1.00 88.81 77 ASP A CA 1
ATOM 607 C C . ASP A 1 77 ? 1.635 -0.488 -10.130 1.00 88.81 77 ASP A C 1
ATOM 609 O O . ASP A 1 77 ? 0.815 0.428 -10.041 1.00 88.81 77 ASP A O 1
ATOM 613 N N . MET A 1 78 ? 2.902 -0.292 -10.488 1.00 84.38 78 MET A N 1
ATOM 614 C CA . MET A 1 78 ? 3.400 0.982 -10.992 1.00 84.38 78 MET A CA 1
ATOM 615 C C . MET A 1 78 ? 3.423 0.918 -12.519 1.00 84.38 78 MET A C 1
ATOM 617 O O . MET A 1 78 ? 4.092 0.057 -13.095 1.00 84.38 78 MET A O 1
ATOM 621 N N . GLU A 1 79 ? 2.687 1.810 -13.187 1.00 76.06 79 GLU A N 1
ATOM 622 C CA . GLU A 1 79 ? 2.736 1.903 -14.648 1.00 76.06 79 GLU A CA 1
ATOM 623 C C . GLU A 1 79 ? 4.151 2.306 -15.084 1.00 76.06 79 GLU A C 1
ATOM 625 O O . GLU A 1 79 ? 4.619 3.407 -14.798 1.00 76.06 79 GLU A O 1
ATOM 630 N N . GLN A 1 80 ? 4.855 1.410 -15.780 1.00 65.94 80 GLN A N 1
ATOM 631 C CA . GLN A 1 80 ? 6.162 1.732 -16.343 1.00 65.94 80 GLN A CA 1
ATOM 632 C C . GLN A 1 80 ? 5.994 2.562 -17.619 1.00 65.94 80 GLN A C 1
ATOM 634 O O . GLN A 1 80 ? 5.366 2.128 -18.587 1.00 65.94 80 GLN A O 1
ATOM 639 N N . VAL A 1 81 ? 6.590 3.755 -17.640 1.00 64.38 81 VAL A N 1
ATOM 640 C CA . VAL A 1 81 ? 6.717 4.560 -18.861 1.00 64.38 81 VAL A CA 1
ATOM 641 C C . VAL A 1 81 ? 7.788 3.961 -19.785 1.00 64.38 81 VAL A C 1
ATOM 643 O O . VAL A 1 81 ? 8.802 3.453 -19.301 1.00 64.38 81 VAL A O 1
ATOM 646 N N . PRO A 1 82 ? 7.614 4.005 -21.119 1.00 70.62 82 PRO A N 1
ATOM 647 C CA . PRO A 1 82 ? 8.599 3.453 -22.041 1.00 70.62 82 PRO A CA 1
ATOM 648 C C . PRO A 1 82 ? 9.910 4.251 -22.001 1.00 70.62 82 PRO A C 1
ATOM 650 O O . PR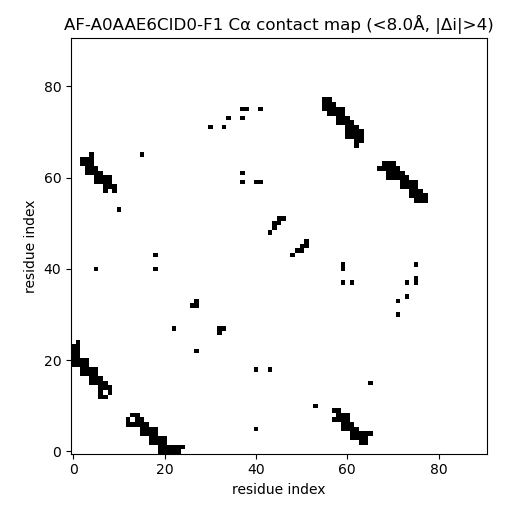O A 1 82 ? 9.924 5.462 -22.224 1.00 70.62 82 PRO A O 1
ATOM 653 N N . ALA A 1 83 ? 11.019 3.550 -21.756 1.00 76.94 83 ALA A N 1
ATOM 654 C CA . ALA A 1 83 ? 12.367 4.102 -21.818 1.00 76.94 83 ALA A CA 1
ATOM 655 C C . ALA A 1 83 ? 13.001 3.811 -23.186 1.00 76.94 83 ALA A C 1
ATOM 657 O O . ALA A 1 83 ? 12.982 2.676 -23.666 1.00 76.94 83 ALA A O 1
ATOM 658 N N . PHE A 1 84 ? 13.583 4.836 -23.809 1.00 83.00 84 PHE A N 1
ATOM 659 C CA . PHE A 1 84 ? 14.234 4.736 -25.115 1.00 83.00 84 PHE A CA 1
ATOM 660 C C . PHE A 1 84 ? 15.705 5.132 -24.997 1.00 83.00 84 PHE A C 1
ATOM 662 O O . PHE A 1 84 ? 16.028 6.160 -24.405 1.00 83.00 84 PHE A O 1
ATOM 669 N N . PHE A 1 85 ? 16.588 4.344 -25.609 1.00 85.50 85 PHE A N 1
ATOM 670 C CA . PHE A 1 85 ? 18.023 4.613 -25.668 1.00 85.50 85 PHE A CA 1
ATOM 671 C C . PHE A 1 85 ? 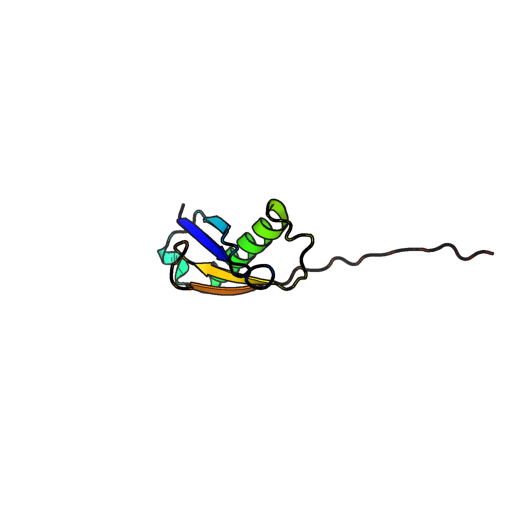18.515 4.451 -27.107 1.00 85.50 85 PHE A C 1
ATOM 673 O O . PHE A 1 85 ? 18.019 3.599 -27.845 1.00 85.50 85 PHE A O 1
ATOM 680 N N . ALA A 1 86 ? 19.495 5.261 -27.506 1.00 87.75 86 ALA A N 1
ATOM 681 C CA . ALA A 1 86 ? 20.150 5.167 -28.805 1.00 87.75 86 ALA A CA 1
ATOM 682 C C . ALA A 1 86 ? 21.659 4.971 -28.621 1.00 87.75 86 ALA A C 1
ATOM 684 O O . ALA A 1 86 ? 22.262 5.512 -27.694 1.00 87.75 86 ALA A O 1
ATOM 685 N N . THR A 1 87 ? 22.277 4.218 -29.526 1.00 89.31 87 THR A N 1
ATOM 686 C CA . THR A 1 87 ? 23.733 4.064 -29.611 1.00 89.31 87 THR A CA 1
ATOM 687 C C . THR A 1 87 ? 24.158 4.339 -31.046 1.00 89.31 87 THR A C 1
ATOM 689 O O . THR A 1 87 ? 23.499 3.885 -31.982 1.00 89.31 87 THR A O 1
ATOM 692 N N . SER A 1 88 ? 25.227 5.115 -31.232 1.00 84.25 88 SER A N 1
ATOM 693 C CA . SER A 1 88 ? 25.759 5.415 -32.561 1.00 84.25 88 SER A CA 1
ATOM 694 C C . SER A 1 88 ? 26.345 4.156 -33.191 1.00 84.25 88 SER A C 1
ATOM 696 O O . SER A 1 88 ? 27.191 3.498 -32.585 1.00 84.25 88 SER A O 1
ATOM 698 N N . MET A 1 89 ? 25.941 3.858 -34.421 1.00 81.38 89 MET A N 1
ATOM 699 C CA . MET A 1 89 ? 26.632 2.887 -35.265 1.00 81.38 89 MET A CA 1
ATOM 700 C C . MET A 1 89 ? 27.835 3.601 -35.889 1.00 81.38 89 MET A C 1
ATOM 702 O O . MET A 1 89 ? 27.671 4.698 -36.419 1.00 81.38 89 MET A O 1
ATOM 706 N N . ALA A 1 90 ? 29.035 3.029 -35.778 1.00 76.12 90 ALA A N 1
ATOM 707 C CA . ALA A 1 90 ? 30.200 3.548 -36.493 1.00 76.12 90 ALA A CA 1
ATOM 708 C C . ALA A 1 90 ? 29.997 3.331 -38.004 1.00 76.12 90 ALA A C 1
ATOM 710 O O . ALA A 1 90 ? 29.653 2.217 -38.405 1.00 76.12 90 ALA A O 1
ATOM 711 N N . GLU A 1 91 ? 30.163 4.394 -38.798 1.00 62.19 91 GLU A N 1
ATOM 712 C CA . GLU A 1 91 ? 30.182 4.351 -40.271 1.00 62.19 91 GLU A CA 1
ATOM 713 C C . GLU A 1 91 ? 31.490 3.765 -40.817 1.00 62.19 91 GLU A C 1
ATOM 715 O O . GLU A 1 91 ? 32.566 4.065 -40.244 1.00 62.19 91 GLU A O 1
#

Secondary structure (DSSP, 8-state):
-EEEEEE-TTT-TT-EEEEEE---GGGGGSHHHHHHHHHHHHHHHHHHSSTTTS-SSEEEEEESSTTPPEEEEEEE---PPPP----PPP-

pLDDT: mean 84.17, std 7.51, range [62.19, 92.62]

Foldseek 3Di:
DAKKWKDFVVVPPLDIDIDDDPDDPVCLLDVVVVVVVVVVVLVCCVPPVVSVVDDDQTKMFIASDRPHDTSDIDGDGDDDDDDDDDDDDDD

Sequence (91 aa):
MTTIYYKVPSECEESTYELSTDLSPASLKYGRVLGSIAKECAEDYFNDHDGWESTWPMTFTLHLAEDGPIIGKFNVDMEQVPAFFATSMAE

Solvent-accessible surface area (backbone atoms only — not comparable to full-atom values): 5693 Å² total; per-residue (Å²): 110,37,63,35,21,37,31,41,59,86,84,36,80,80,49,74,46,81,46,84,36,76,55,56,78,79,54,65,74,38,70,70,52,47,54,52,49,52,48,54,52,49,54,47,34,34,76,76,62,62,41,72,79,52,79,72,64,42,49,42,37,33,17,74,36,94,88,44,69,76,75,47,75,44,78,47,76,70,87,80,76,90,84,85,87,86,78,88,77,86,130